Protein AF-A0A1H3ZZX7-F1 (afdb_monomer)

Organism: NCBI:txid83784

InterPro domains:
  IPR023606 CoA-transferase family III domain 1 superfamily [G3DSA:3.40.50.10540] (1-46)
  IPR023606 CoA-transferase family III domain 1 superfamily [SSF89796] (5-44)

Structure (mmCIF, N/CA/C/O backbone):
data_AF-A0A1H3ZZX7-F1
#
_entry.id   AF-A0A1H3ZZX7-F1
#
loop_
_atom_site.group_PDB
_atom_site.id
_atom_site.type_symbol
_atom_site.label_atom_id
_atom_site.label_alt_id
_atom_site.label_comp_id
_atom_site.label_asym_id
_atom_site.label_entity_id
_atom_site.label_seq_id
_atom_site.pdbx_PDB_ins_code
_atom_site.Cartn_x
_atom_site.Cartn_y
_atom_site.Cartn_z
_atom_site.occupancy
_atom_site.B_iso_or_equiv
_atom_site.auth_seq_id
_atom_site.auth_comp_id
_atom_site.auth_asym_id
_atom_site.auth_atom_id
_atom_site.pdbx_PDB_model_num
ATOM 1 N N . MET A 1 1 ? -4.559 -0.185 -16.620 1.00 79.38 1 MET A N 1
ATOM 2 C CA . MET A 1 1 ? -5.363 -1.398 -16.322 1.00 79.38 1 MET A CA 1
ATOM 3 C C . MET A 1 1 ? -6.153 -1.132 -15.050 1.00 79.38 1 MET A C 1
ATOM 5 O O . MET A 1 1 ? -5.626 -0.433 -14.195 1.00 79.38 1 MET A O 1
ATOM 9 N N . VAL A 1 2 ? -7.395 -1.609 -14.949 1.00 91.06 2 VAL A N 1
ATOM 10 C CA . VAL A 1 2 ? -8.237 -1.410 -13.755 1.00 91.06 2 VAL A CA 1
ATOM 11 C C . VAL A 1 2 ? -8.027 -2.582 -12.798 1.00 91.06 2 VAL A C 1
ATOM 13 O O . VAL A 1 2 ? -8.026 -3.725 -13.246 1.00 91.06 2 VAL A O 1
ATOM 16 N N . MET A 1 3 ? -7.823 -2.292 -11.516 1.00 93.25 3 MET A N 1
ATOM 17 C CA . MET A 1 3 ? -7.741 -3.267 -10.425 1.00 93.25 3 MET A CA 1
ATOM 18 C C . MET A 1 3 ? -8.969 -3.150 -9.525 1.00 93.25 3 MET A C 1
ATOM 20 O O . MET A 1 3 ? -9.665 -2.135 -9.564 1.00 93.25 3 MET A O 1
ATOM 24 N N . THR A 1 4 ? -9.202 -4.171 -8.708 1.00 95.12 4 THR A N 1
ATOM 25 C CA . THR A 1 4 ? -10.284 -4.193 -7.724 1.00 95.12 4 THR A CA 1
ATOM 26 C C . THR A 1 4 ? -9.698 -4.518 -6.357 1.00 95.12 4 THR A C 1
ATOM 28 O O . THR A 1 4 ? -8.899 -5.448 -6.257 1.00 95.12 4 THR A O 1
ATOM 31 N N . ASP A 1 5 ? -10.053 -3.750 -5.330 1.00 95.12 5 ASP A N 1
ATOM 32 C CA . ASP A 1 5 ? -9.609 -4.010 -3.956 1.00 95.12 5 ASP A CA 1
ATOM 33 C C . ASP A 1 5 ? -10.488 -5.053 -3.236 1.00 95.12 5 ASP A C 1
ATOM 35 O O . ASP A 1 5 ? -11.442 -5.598 -3.798 1.00 95.12 5 ASP A O 1
ATOM 39 N N . ALA A 1 6 ? -10.176 -5.327 -1.966 1.00 94.62 6 ALA A N 1
ATOM 40 C CA . ALA A 1 6 ? -10.921 -6.275 -1.137 1.00 94.62 6 ALA A CA 1
ATOM 41 C C . ALA A 1 6 ? -12.370 -5.839 -0.831 1.00 94.62 6 ALA A C 1
ATOM 43 O O . ALA A 1 6 ? -13.199 -6.679 -0.486 1.00 94.62 6 ALA A O 1
ATOM 44 N N . ALA A 1 7 ? -12.689 -4.547 -0.966 1.00 94.56 7 ALA A N 1
ATOM 45 C CA . ALA A 1 7 ? -14.034 -4.000 -0.801 1.00 94.56 7 ALA A CA 1
ATOM 46 C C . ALA A 1 7 ? -14.826 -3.959 -2.125 1.00 94.56 7 ALA A C 1
ATOM 48 O O . ALA A 1 7 ? -15.983 -3.537 -2.140 1.00 94.56 7 ALA A O 1
ATOM 49 N N . GLY A 1 8 ? -14.228 -4.396 -3.239 1.00 95.81 8 GLY A N 1
ATOM 50 C CA . GLY A 1 8 ? -14.845 -4.369 -4.563 1.00 95.81 8 GLY A CA 1
ATOM 51 C C . GLY A 1 8 ? -14.736 -3.020 -5.285 1.00 95.81 8 GLY A C 1
ATOM 52 O O . GLY A 1 8 ? -15.335 -2.855 -6.351 1.00 95.81 8 GLY A O 1
ATOM 53 N N . LEU A 1 9 ? -13.990 -2.050 -4.747 1.00 95.12 9 LEU A N 1
ATOM 54 C CA . LEU A 1 9 ? -13.801 -0.746 -5.381 1.00 95.12 9 LEU A CA 1
ATOM 55 C C . LEU A 1 9 ? -12.774 -0.837 -6.505 1.00 95.12 9 LEU A C 1
ATOM 57 O O . LEU A 1 9 ? -11.829 -1.622 -6.462 1.00 95.12 9 LEU A O 1
ATOM 61 N N . ARG A 1 10 ? -12.966 -0.005 -7.530 1.00 96.25 10 ARG A N 1
ATOM 62 C CA . ARG A 1 10 ? -12.140 0.003 -8.738 1.00 96.25 10 ARG A CA 1
ATOM 63 C C . ARG A 1 10 ? -11.032 1.041 -8.639 1.00 96.25 10 ARG A C 1
ATOM 65 O O . ARG A 1 10 ? -11.302 2.213 -8.400 1.00 96.25 10 ARG A O 1
ATOM 72 N N . HIS A 1 11 ? -9.817 0.617 -8.962 1.00 94.50 11 HIS A N 1
ATOM 73 C CA . HIS A 1 11 ? -8.6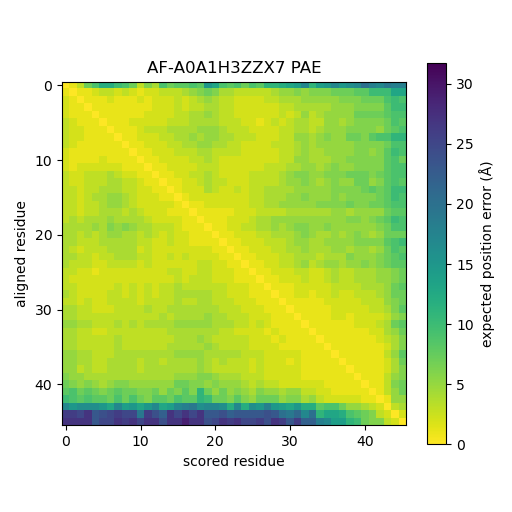00 1.421 -8.890 1.00 94.50 11 HIS A CA 1
ATOM 74 C C . HIS A 1 11 ? -7.870 1.447 -10.227 1.00 94.50 11 HIS A C 1
ATOM 76 O O . HIS A 1 11 ? -7.934 0.499 -11.016 1.00 94.50 11 HIS A O 1
ATOM 82 N N . LEU A 1 12 ? -7.149 2.532 -10.494 1.00 93.06 12 LEU A N 1
ATOM 83 C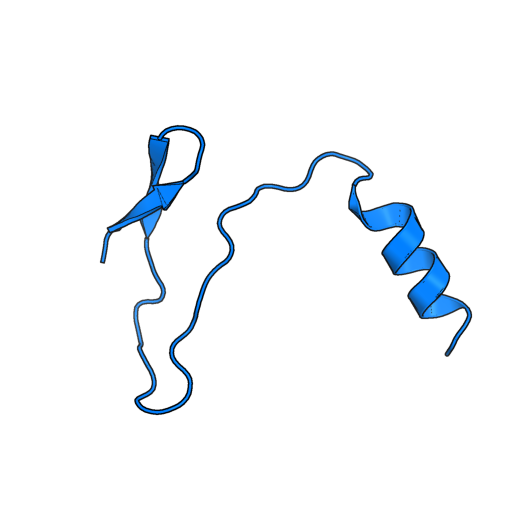 CA . LEU A 1 12 ? -6.221 2.585 -11.619 1.00 93.06 12 LEU A CA 1
ATOM 84 C C . LEU A 1 12 ? -4.885 1.975 -11.195 1.00 93.06 12 LEU A C 1
ATOM 86 O O . LEU A 1 12 ? -4.304 2.381 -10.196 1.00 93.06 12 LEU A O 1
ATOM 90 N N . ASN A 1 13 ? -4.392 1.012 -11.971 1.00 91.25 13 ASN A N 1
ATOM 91 C CA . ASN A 1 13 ? -3.055 0.457 -11.772 1.00 91.25 13 ASN A CA 1
ATOM 92 C C . ASN A 1 13 ? -1.964 1.448 -12.223 1.00 91.25 13 ASN A C 1
ATOM 94 O O . ASN A 1 13 ? -2.242 2.386 -12.976 1.00 91.25 13 ASN A O 1
ATOM 98 N N . THR A 1 14 ? -0.715 1.171 -11.844 1.00 91.44 14 THR A N 1
ATOM 99 C CA . THR A 1 14 ? 0.483 1.849 -12.337 1.00 91.44 14 THR A CA 1
ATOM 100 C C . THR A 1 14 ? 0.478 1.889 -13.877 1.00 91.44 14 THR A C 1
ATOM 102 O O . THR A 1 14 ? 0.309 0.85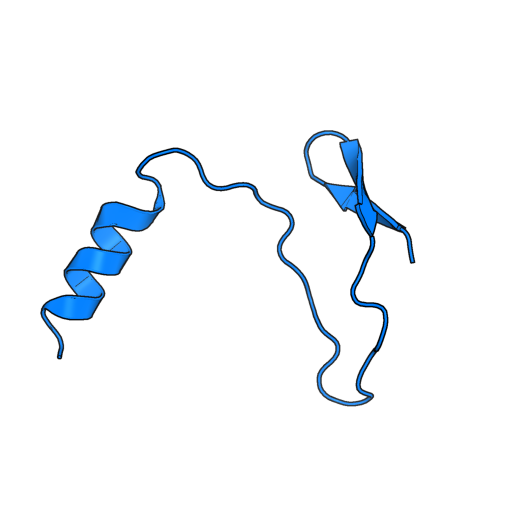5 -14.540 1.00 91.44 14 THR A O 1
ATOM 105 N N . PRO A 1 15 ? 0.591 3.087 -14.487 1.00 91.31 15 PRO A N 1
ATOM 106 C CA . PRO A 1 15 ? 0.445 3.246 -15.935 1.00 91.31 15 PRO A CA 1
ATOM 107 C C . PRO A 1 15 ? 1.661 2.739 -16.721 1.00 91.31 15 PRO A C 1
ATOM 109 O O . PRO A 1 15 ? 1.560 2.522 -17.925 1.00 91.31 15 PRO A O 1
ATOM 11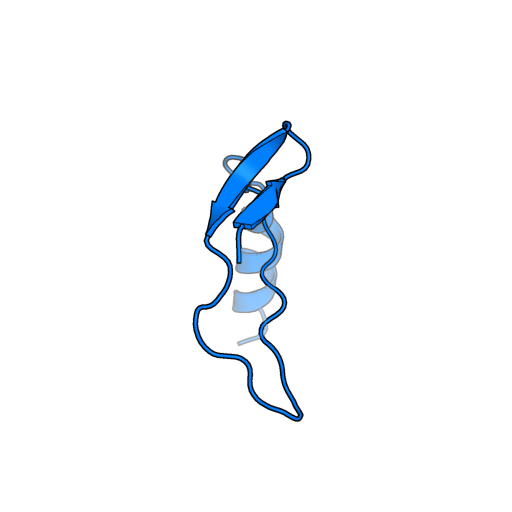2 N N . ILE A 1 16 ? 2.796 2.532 -16.050 1.00 92.00 16 ILE A N 1
ATOM 113 C CA . ILE A 1 16 ? 4.050 2.049 -16.630 1.00 92.00 16 ILE A CA 1
ATOM 114 C C . ILE A 1 16 ? 4.448 0.771 -15.897 1.00 92.00 16 ILE A C 1
ATOM 116 O O . ILE A 1 16 ? 4.420 0.725 -14.669 1.00 92.00 16 ILE A O 1
ATOM 120 N N . ARG A 1 17 ? 4.843 -0.258 -16.651 1.00 91.38 17 ARG A N 1
ATOM 121 C CA . ARG A 1 17 ? 5.350 -1.520 -16.106 1.00 91.38 17 ARG A CA 1
ATOM 122 C C . ARG A 1 17 ? 6.779 -1.738 -16.572 1.00 91.38 17 ARG A C 1
ATOM 124 O O . ARG A 1 17 ? 7.016 -1.892 -17.769 1.00 91.38 17 ARG A O 1
ATOM 131 N N . PHE A 1 18 ? 7.717 -1.757 -15.632 1.00 94.56 18 PHE A N 1
ATOM 132 C CA . PHE A 1 18 ? 9.094 -2.128 -15.929 1.00 94.56 18 PHE A CA 1
ATOM 133 C C . PHE A 1 18 ? 9.191 -3.637 -16.144 1.00 94.56 18 PHE A C 1
ATOM 135 O O . PHE A 1 18 ? 8.518 -4.416 -15.474 1.00 94.56 18 PHE A O 1
ATOM 142 N N . ALA A 1 19 ? 10.045 -4.053 -17.078 1.00 95.62 19 ALA A N 1
ATOM 143 C CA . ALA A 1 19 ? 10.142 -5.456 -17.476 1.00 95.62 19 ALA A CA 1
ATOM 144 C C . ALA A 1 19 ? 10.655 -6.381 -16.358 1.00 95.62 19 ALA A C 1
ATOM 146 O O . ALA A 1 19 ? 10.346 -7.567 -16.368 1.00 95.62 19 ALA A O 1
ATOM 147 N N . ARG A 1 20 ? 11.460 -5.855 -15.427 1.00 97.31 20 ARG A N 1
ATOM 148 C CA . ARG A 1 20 ? 12.084 -6.635 -14.343 1.00 97.31 20 ARG A CA 1
ATOM 149 C C . ARG A 1 20 ? 11.506 -6.342 -12.962 1.00 97.31 20 ARG A C 1
ATOM 151 O O . ARG A 1 20 ? 11.601 -7.188 -12.088 1.00 97.31 20 ARG A O 1
ATOM 158 N N . GLU A 1 21 ? 10.910 -5.167 -12.791 1.00 95.69 21 GLU A N 1
ATOM 159 C CA . GLU A 1 21 ? 10.400 -4.670 -11.510 1.00 95.69 21 GLU A CA 1
ATOM 160 C C . GLU A 1 21 ? 9.034 -4.007 -11.739 1.00 95.69 21 GLU A C 1
ATOM 162 O O . GLU A 1 21 ? 8.899 -2.780 -11.682 1.00 95.69 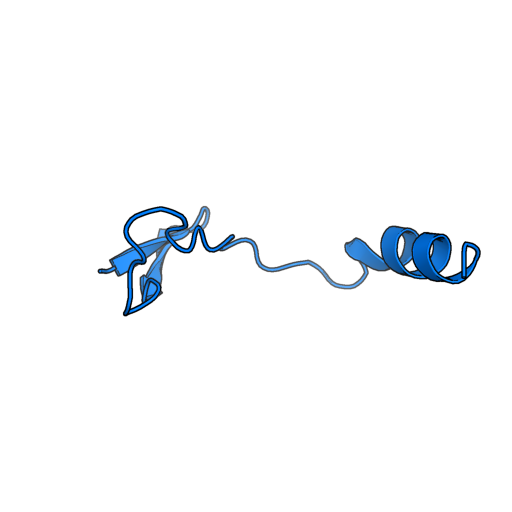21 GLU A O 1
ATOM 167 N N . PRO A 1 22 ? 8.011 -4.783 -12.132 1.00 92.50 22 PRO A N 1
ATOM 168 C CA . PRO A 1 22 ? 6.672 -4.236 -12.271 1.00 92.50 22 PRO A CA 1
ATOM 169 C C . PRO A 1 22 ? 6.199 -3.693 -10.917 1.00 92.50 22 PRO A C 1
ATOM 171 O O . PRO A 1 22 ? 6.413 -4.312 -9.881 1.00 92.50 22 PRO A O 1
AT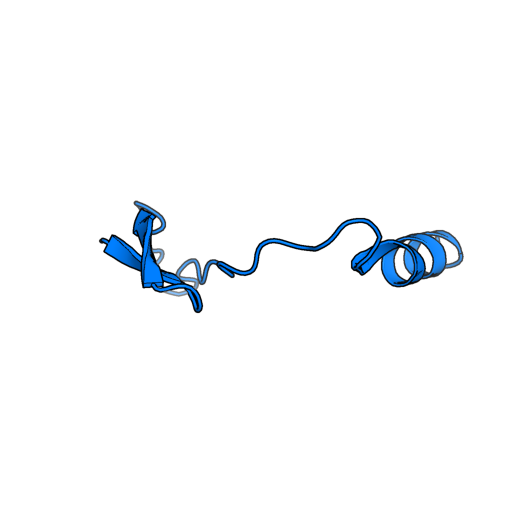OM 174 N N . GLY A 1 23 ? 5.531 -2.538 -10.923 1.00 91.75 23 GLY A N 1
ATOM 175 C CA . GLY A 1 23 ? 4.902 -2.029 -9.709 1.00 91.75 23 GLY A CA 1
ATOM 176 C C . GLY A 1 23 ? 3.758 -2.946 -9.276 1.00 91.75 23 GLY A C 1
ATOM 177 O O . GLY A 1 23 ? 2.841 -3.194 -10.063 1.00 91.75 23 GLY A O 1
ATOM 178 N N . GLU A 1 24 ? 3.803 -3.401 -8.028 1.00 92.00 24 GLU A N 1
ATOM 179 C CA . GLU A 1 24 ? 2.770 -4.213 -7.381 1.00 92.00 24 GLU A CA 1
ATOM 180 C C . GLU A 1 24 ? 2.108 -3.378 -6.275 1.00 92.00 24 GLU A C 1
ATOM 182 O O . GLU A 1 24 ? 2.538 -3.419 -5.124 1.00 92.00 24 GLU A O 1
ATOM 187 N N . PRO A 1 25 ? 1.123 -2.527 -6.618 1.00 91.25 25 PRO A N 1
ATOM 188 C CA . PRO A 1 25 ? 0.505 -1.648 -5.636 1.00 91.25 25 PRO A CA 1
ATOM 189 C C . PRO A 1 25 ? -0.329 -2.450 -4.632 1.00 91.25 25 PRO A C 1
ATOM 191 O O . PRO A 1 25 ? -1.212 -3.217 -5.024 1.00 91.25 25 PRO A O 1
ATOM 194 N N . ASP A 1 26 ? -0.079 -2.215 -3.345 1.00 93.38 26 ASP A N 1
ATOM 195 C CA . ASP A 1 26 ? -0.982 -2.607 -2.267 1.00 93.38 26 ASP A CA 1
ATOM 196 C C . ASP A 1 26 ? -2.181 -1.646 -2.251 1.00 93.38 26 ASP A C 1
ATOM 198 O O . ASP A 1 26 ? -2.015 -0.425 -2.207 1.00 93.38 26 ASP A O 1
ATOM 202 N N . LEU A 1 27 ? -3.390 -2.201 -2.354 1.00 94.38 27 LEU A N 1
ATOM 203 C CA . LEU A 1 27 ? -4.640 -1.435 -2.389 1.00 94.38 27 LEU A CA 1
ATOM 204 C C . LEU A 1 27 ? -5.285 -1.296 -1.005 1.00 94.38 27 LEU A C 1
ATOM 206 O O . LEU A 1 27 ? -6.366 -0.716 -0.889 1.00 94.38 27 LEU A O 1
ATOM 210 N N . HIS A 1 28 ? -4.665 -1.847 0.038 1.00 93.81 28 HIS A N 1
ATOM 211 C CA . HIS A 1 28 ? -5.149 -1.723 1.403 1.00 93.81 28 HIS A CA 1
ATOM 212 C C . HIS A 1 28 ? -5.083 -0.268 1.879 1.00 93.81 28 HIS A C 1
ATOM 214 O O . HIS A 1 28 ? -4.039 0.383 1.836 1.00 93.81 28 HIS A O 1
ATOM 220 N N . VAL A 1 29 ? -6.218 0.246 2.357 1.00 92.69 29 VAL A N 1
ATOM 221 C CA . VAL A 1 29 ? -6.284 1.570 2.980 1.00 92.69 29 VAL A CA 1
ATOM 222 C C . VAL A 1 29 ? -6.046 1.395 4.481 1.00 92.69 29 VAL A C 1
ATOM 224 O O . VAL A 1 29 ? -6.873 0.766 5.150 1.00 92.69 29 VAL A O 1
ATOM 227 N N . PRO A 1 30 ? -4.964 1.960 5.042 1.00 95.06 30 PRO A N 1
ATOM 228 C CA . PRO A 1 30 ? -4.640 1.756 6.444 1.00 95.06 30 PRO A CA 1
ATOM 229 C C . PRO A 1 30 ? -5.661 2.438 7.352 1.00 95.06 30 PRO A C 1
ATOM 231 O O . PRO A 1 30 ? -6.149 3.540 7.081 1.00 95.06 30 PRO A O 1
ATOM 234 N N . ARG A 1 31 ? -5.958 1.800 8.485 1.00 96.44 31 ARG A N 1
ATOM 235 C CA . ARG A 1 31 ? -6.772 2.415 9.539 1.00 96.44 31 ARG A CA 1
ATOM 236 C C . ARG A 1 31 ? -5.971 3.467 10.303 1.00 96.44 31 ARG A C 1
ATOM 238 O O . ARG A 1 31 ? -4.741 3.429 10.372 1.00 96.44 31 ARG A O 1
ATOM 245 N N . LEU A 1 32 ? -6.686 4.369 10.978 1.00 97.69 32 LEU A N 1
ATOM 246 C CA . LEU A 1 32 ? -6.064 5.301 11.916 1.00 97.69 32 LEU A CA 1
ATOM 247 C C . LEU A 1 32 ? -5.279 4.524 12.989 1.00 97.69 32 LEU A C 1
ATOM 249 O O . LEU A 1 32 ? -5.842 3.693 13.700 1.00 97.69 32 LEU A O 1
ATOM 253 N N . GLY A 1 33 ? -3.979 4.807 13.087 1.00 97.69 33 GLY A N 1
ATOM 254 C CA . GLY A 1 33 ? -3.070 4.193 14.058 1.00 97.69 33 GLY A CA 1
ATOM 255 C C . GLY A 1 33 ? -2.501 2.821 13.672 1.00 97.69 33 GLY A C 1
ATOM 256 O O . GLY A 1 33 ? -1.727 2.263 14.445 1.00 97.69 33 GLY A O 1
ATOM 257 N N . GLU A 1 34 ? -2.833 2.273 12.497 1.00 98.25 34 GLU A N 1
ATOM 258 C CA . GLU A 1 34 ? -2.448 0.907 12.099 1.00 98.25 34 GLU A CA 1
ATOM 259 C C . GLU A 1 34 ? -0.934 0.651 12.129 1.00 98.25 34 GLU A C 1
ATOM 261 O O . GLU A 1 34 ? -0.492 -0.421 12.537 1.00 98.25 34 GLU A O 1
ATOM 266 N N . HIS A 1 35 ? -0.135 1.651 11.761 1.00 97.06 35 HIS A N 1
ATOM 267 C CA . HIS A 1 35 ? 1.322 1.526 11.671 1.00 97.06 35 HIS A CA 1
ATOM 268 C C . HIS A 1 35 ? 2.076 2.322 12.743 1.00 97.06 35 HIS A C 1
ATOM 270 O O . HIS A 1 35 ? 3.300 2.396 12.687 1.00 97.06 35 HIS A O 1
ATOM 276 N N . THR A 1 36 ? 1.390 2.909 13.735 1.00 97.12 36 THR A N 1
ATOM 277 C CA . THR A 1 36 ? 2.031 3.789 14.733 1.00 97.12 36 THR A CA 1
ATOM 278 C C . THR A 1 36 ? 3.195 3.104 15.448 1.00 97.12 36 THR A C 1
ATOM 280 O O . THR A 1 36 ? 4.274 3.678 15.538 1.00 97.12 36 THR A O 1
ATOM 283 N N . GLN A 1 37 ? 3.007 1.865 15.910 1.00 97.31 37 GLN A N 1
ATOM 284 C CA . GLN A 1 37 ? 4.059 1.126 16.618 1.00 97.31 37 GLN A CA 1
ATOM 285 C C . GLN A 1 37 ? 5.242 0.778 15.706 1.00 97.31 37 GLN A C 1
ATOM 287 O O . GLN A 1 37 ? 6.388 0.928 16.114 1.00 97.31 37 GLN A O 1
ATOM 292 N N . ALA A 1 38 ? 4.971 0.368 14.463 1.00 96.00 38 ALA A N 1
ATOM 293 C CA . ALA A 1 38 ? 6.017 0.046 13.494 1.00 96.00 38 ALA A CA 1
ATOM 294 C C . ALA A 1 38 ? 6.886 1.272 13.170 1.00 96.00 38 ALA A C 1
ATOM 296 O O . ALA A 1 38 ? 8.106 1.158 13.095 1.00 96.00 38 ALA A O 1
ATOM 297 N N . VAL A 1 39 ? 6.266 2.450 13.036 1.00 95.44 39 VAL A N 1
ATOM 298 C CA . VAL A 1 39 ? 6.984 3.709 12.802 1.00 95.44 39 VAL A CA 1
ATOM 299 C C . VAL A 1 39 ? 7.835 4.094 14.012 1.00 95.44 39 VAL A C 1
ATOM 301 O O . VAL A 1 39 ? 9.012 4.384 13.835 1.00 95.44 39 VAL A O 1
ATOM 304 N N . LEU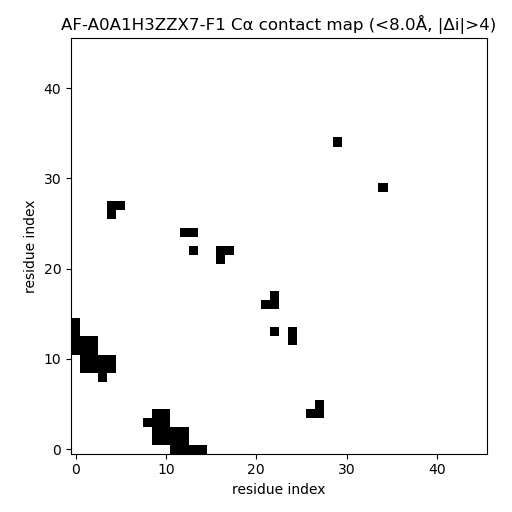 A 1 40 ? 7.281 4.063 15.230 1.00 96.44 40 LEU A N 1
ATOM 305 C CA . LEU A 1 40 ? 8.030 4.415 16.445 1.00 96.44 40 LEU A CA 1
ATOM 306 C C . LEU A 1 40 ? 9.235 3.488 16.662 1.00 96.44 40 LEU A C 1
ATOM 308 O O . LEU A 1 40 ? 10.344 3.971 16.862 1.00 96.44 40 LEU A O 1
ATOM 312 N N . ALA A 1 41 ? 9.050 2.175 16.503 1.00 95.44 41 ALA A N 1
ATOM 313 C CA . ALA A 1 41 ? 10.147 1.212 16.594 1.00 95.44 41 ALA A CA 1
ATOM 314 C C . ALA A 1 41 ? 11.231 1.436 15.522 1.00 95.44 41 ALA A C 1
ATOM 316 O O . ALA A 1 41 ? 12.405 1.164 15.760 1.00 95.44 41 ALA A O 1
ATOM 317 N N . GLY A 1 42 ? 10.862 1.933 14.337 1.00 94.38 42 GLY A N 1
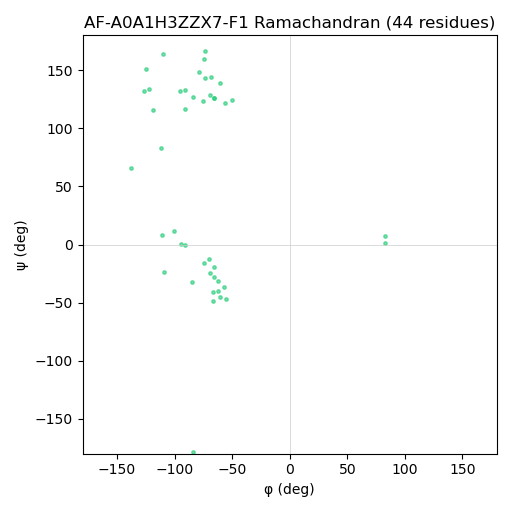ATOM 318 C CA . GLY A 1 42 ? 11.817 2.272 13.280 1.00 94.38 42 GLY A CA 1
ATOM 319 C C . GLY A 1 42 ? 12.688 3.491 13.597 1.00 94.38 42 GLY A C 1
ATOM 320 O O . GLY A 1 42 ? 13.789 3.593 13.066 1.00 94.38 42 GLY A O 1
ATOM 321 N N . LEU A 1 43 ? 12.220 4.39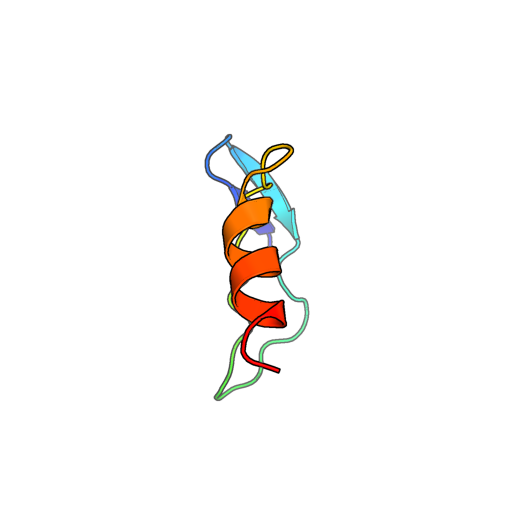3 14.464 1.00 91.56 43 LEU A N 1
ATOM 322 C CA . LEU A 1 43 ? 12.951 5.599 14.865 1.00 91.56 43 LEU A CA 1
ATOM 323 C C . LEU A 1 43 ? 13.934 5.336 16.011 1.00 91.56 43 LEU A C 1
ATOM 325 O O . LEU A 1 43 ? 14.993 5.949 16.039 1.00 91.56 43 LEU A O 1
ATOM 329 N N . ASP A 1 44 ? 13.622 4.402 16.912 1.00 75.06 44 ASP A N 1
ATOM 330 C CA . ASP A 1 44 ? 14.507 4.033 18.032 1.00 75.06 44 ASP A CA 1
ATOM 331 C C . ASP A 1 44 ? 15.778 3.280 17.583 1.00 75.06 44 ASP A C 1
ATOM 333 O O . ASP A 1 44 ? 16.712 3.104 18.364 1.00 75.06 44 ASP A O 1
ATOM 337 N N . ASN A 1 45 ? 15.820 2.829 16.325 1.00 58.41 45 ASN A N 1
ATOM 338 C CA . ASN A 1 45 ? 16.953 2.124 15.719 1.00 58.41 45 ASN A CA 1
ATOM 339 C C . ASN A 1 45 ? 17.829 3.027 14.815 1.00 58.41 45 ASN A C 1
ATOM 341 O O . ASN A 1 45 ? 18.641 2.492 14.055 1.00 58.41 45 ASN A O 1
ATOM 345 N N . ALA A 1 46 ? 17.646 4.356 14.856 1.00 53.38 46 ALA A N 1
ATOM 346 C CA . ALA A 1 46 ? 18.340 5.343 14.015 1.00 53.38 46 ALA A CA 1
ATOM 347 C C . ALA A 1 46 ? 19.340 6.216 14.792 1.00 53.38 46 ALA A C 1
ATOM 349 O O . ALA A 1 46 ? 19.046 6.587 15.951 1.00 53.38 46 ALA A O 1
#

pLDDT: mean 92.02, std 8.73, range [53.38, 98.25]

Mean predicted aligned error: 4.52 Å

Foldseek 3Di:
DWDADPVRDIDDADPDQDPVDGDDDDPDDDDVPNCVVVVVVVVVVD

Radius of gyration: 15.21 Å; Cα contacts (8 Å, |Δi|>4): 27; chains: 1; bounding box: 33×12×36 Å

Sequence (46 aa):
MVMTDAAGLRHLNTPIRFAREPGEPDLHVPRLGEHTQAVLAGLDNA

Secondary structure (DSSP, 8-state):
-EEE-TTS-EEEPPS---SSS------PPPPTTTTHHHHHHHHTT-

Solvent-accessible surface area (backbone atoms only — not comparable to full-atom values): 3247 Å² total; per-residue (Å²): 99,80,44,68,41,98,87,67,48,79,42,81,47,76,92,65,72,49,96,89,64,56,78,80,83,80,74,78,77,81,58,92,69,71,56,52,67,64,54,54,60,58,55,79,77,109